Protein AF-A0A7Y4Z3H8-F1 (afdb_monomer_lite)

pLDDT: mean 89.98, std 9.49, range [56.66, 97.56]

Structure (mmCIF, N/CA/C/O backbone):
data_AF-A0A7Y4Z3H8-F1
#
_entry.id   AF-A0A7Y4Z3H8-F1
#
loop_
_atom_site.group_PDB
_atom_site.id
_atom_site.type_symbol
_atom_site.label_atom_id
_atom_site.label_alt_id
_atom_site.label_comp_id
_atom_site.label_asym_id
_atom_site.label_entity_id
_atom_site.label_seq_id
_atom_site.pdbx_PDB_ins_code
_atom_site.Cartn_x
_atom_site.Cartn_y
_atom_site.Cartn_z
_atom_site.occupancy
_atom_site.B_iso_or_equiv
_atom_site.auth_seq_id
_atom_site.auth_comp_id
_atom_site.auth_asym_id
_atom_site.auth_atom_id
_atom_site.pdbx_PDB_model_num
ATOM 1 N N . MET A 1 1 ? 6.767 -4.649 47.035 1.00 62.38 1 MET A N 1
ATOM 2 C CA . MET A 1 1 ? 7.218 -4.378 45.647 1.00 62.38 1 MET A CA 1
ATOM 3 C C . MET A 1 1 ? 6.743 -5.417 44.628 1.00 62.38 1 MET A C 1
ATOM 5 O O . MET A 1 1 ? 6.091 -5.015 43.679 1.00 62.38 1 MET A O 1
ATOM 9 N N . LYS A 1 2 ? 6.961 -6.733 44.816 1.00 63.88 2 LYS A N 1
ATOM 10 C CA . LYS A 1 2 ? 6.543 -7.768 43.834 1.00 63.88 2 LYS A CA 1
ATOM 11 C C . LYS A 1 2 ? 5.038 -7.774 43.495 1.00 63.88 2 LYS A C 1
ATOM 13 O O . LYS A 1 2 ? 4.678 -7.869 42.332 1.00 63.88 2 LYS A O 1
ATOM 18 N N . ARG A 1 3 ? 4.163 -7.599 44.496 1.00 73.50 3 ARG A N 1
ATOM 19 C CA . ARG A 1 3 ? 2.699 -7.524 44.296 1.00 73.50 3 ARG A CA 1
ATOM 20 C C . ARG A 1 3 ? 2.252 -6.267 43.537 1.00 73.50 3 ARG A C 1
ATOM 22 O O . ARG A 1 3 ? 1.296 -6.332 42.781 1.00 73.50 3 ARG A O 1
ATOM 29 N N . LEU A 1 4 ? 2.972 -5.154 43.706 1.00 77.81 4 LEU A N 1
ATOM 30 C CA . LEU A 1 4 ? 2.699 -3.897 43.003 1.00 77.81 4 LEU A CA 1
ATOM 31 C C . LEU A 1 4 ? 3.070 -4.011 41.517 1.00 77.81 4 LEU A C 1
ATOM 33 O O . LEU A 1 4 ? 2.286 -3.619 40.666 1.00 77.81 4 LEU A O 1
ATOM 37 N N . LEU A 1 5 ? 4.220 -4.621 41.209 1.00 80.88 5 LEU A N 1
ATOM 38 C CA . LEU A 1 5 ? 4.636 -4.909 39.830 1.00 80.88 5 LEU A CA 1
ATOM 39 C C . LEU A 1 5 ? 3.646 -5.833 39.112 1.00 80.88 5 LEU A C 1
ATOM 41 O O . LEU A 1 5 ? 3.315 -5.592 37.958 1.00 80.88 5 LEU A O 1
ATOM 45 N N . PHE A 1 6 ? 3.138 -6.853 39.806 1.00 79.19 6 PHE A N 1
ATOM 46 C CA . PHE A 1 6 ? 2.138 -7.762 39.244 1.00 79.19 6 PHE A CA 1
ATOM 47 C C . PHE A 1 6 ? 0.807 -7.051 38.961 1.00 79.19 6 PHE A C 1
ATOM 49 O O . PHE A 1 6 ? 0.195 -7.273 37.921 1.00 79.19 6 PHE A O 1
ATOM 56 N N . LEU A 1 7 ? 0.387 -6.143 39.849 1.00 83.56 7 LEU A N 1
ATOM 57 C CA . LEU A 1 7 ? -0.817 -5.338 39.648 1.00 83.56 7 LEU A CA 1
ATOM 58 C C . LEU A 1 7 ? -0.667 -4.383 38.456 1.00 83.56 7 LEU A C 1
ATOM 60 O O . LEU A 1 7 ? -1.567 -4.299 37.628 1.00 83.56 7 LEU A O 1
ATOM 64 N N . ILE A 1 8 ? 0.486 -3.713 38.344 1.00 84.31 8 ILE A N 1
ATOM 65 C CA . ILE A 1 8 ? 0.816 -2.841 37.208 1.00 84.31 8 ILE A CA 1
ATOM 66 C C . ILE A 1 8 ? 0.783 -3.643 35.905 1.00 84.31 8 ILE A C 1
ATOM 68 O O . ILE A 1 8 ? 0.166 -3.194 34.948 1.00 84.31 8 ILE A O 1
ATOM 72 N N . PHE A 1 9 ? 1.360 -4.848 35.887 1.00 81.62 9 PHE A N 1
ATOM 73 C CA . PHE A 1 9 ? 1.357 -5.723 34.714 1.00 81.62 9 PHE A CA 1
ATOM 74 C C . PHE A 1 9 ? -0.062 -6.122 34.272 1.00 81.62 9 PHE A C 1
ATOM 76 O O . PHE A 1 9 ? -0.381 -6.088 33.082 1.00 81.62 9 PHE A O 1
ATOM 83 N N . ILE A 1 10 ? -0.941 -6.455 35.222 1.00 82.12 10 ILE A N 1
ATOM 84 C CA . ILE A 1 10 ? -2.348 -6.771 34.933 1.00 82.12 10 ILE A CA 1
ATOM 85 C C . ILE A 1 10 ? -3.075 -5.534 34.388 1.00 82.12 10 ILE A C 1
ATOM 87 O O . ILE A 1 10 ? -3.736 -5.623 33.357 1.00 82.12 10 ILE A O 1
ATOM 91 N N . LEU A 1 11 ? -2.909 -4.371 35.024 1.00 79.75 11 LEU A N 1
ATOM 92 C CA . LEU A 1 11 ? -3.508 -3.108 34.580 1.00 79.75 11 LEU A CA 1
ATOM 93 C C . LEU A 1 11 ? -3.054 -2.711 33.169 1.00 79.75 11 LEU A C 1
ATOM 95 O O . LEU A 1 11 ? -3.893 -2.350 32.348 1.00 79.75 11 LEU A O 1
ATOM 99 N N . THR A 1 12 ? -1.763 -2.839 32.849 1.00 75.00 12 THR A N 1
ATOM 100 C CA . THR A 1 12 ? -1.257 -2.562 31.495 1.00 75.00 12 THR A CA 1
ATOM 101 C C . THR A 1 12 ? -1.793 -3.549 30.464 1.00 75.00 12 THR A C 1
ATOM 103 O O . THR A 1 12 ? -2.051 -3.158 29.331 1.00 75.00 12 THR A O 1
ATOM 106 N N . SER A 1 13 ? -2.011 -4.809 30.854 1.00 71.12 13 SER A N 1
ATOM 107 C CA . SER A 1 13 ? -2.573 -5.832 29.962 1.00 71.12 13 SER A CA 1
ATOM 108 C C . SER A 1 13 ? -4.055 -5.573 29.660 1.00 71.12 13 SER A C 1
ATOM 110 O O . SER A 1 13 ? -4.479 -5.694 28.515 1.00 71.12 13 SER A O 1
ATOM 112 N N . ILE A 1 14 ? -4.839 -5.165 30.666 1.00 73.88 14 ILE A N 1
ATOM 113 C CA . ILE A 1 14 ? -6.267 -4.835 30.504 1.00 73.88 14 ILE A CA 1
ATOM 114 C C . ILE A 1 14 ? -6.440 -3.565 29.661 1.00 73.88 14 ILE A C 1
ATOM 116 O O . ILE A 1 14 ? -7.299 -3.525 28.783 1.00 73.88 14 ILE A O 1
ATOM 120 N N . LEU A 1 15 ? -5.608 -2.544 29.889 1.00 65.50 15 LEU A N 1
ATOM 121 C CA . LEU A 1 15 ? -5.620 -1.318 29.086 1.00 65.50 15 LEU A CA 1
ATOM 122 C C . LEU A 1 15 ? -5.219 -1.576 27.629 1.00 65.50 15 LEU A C 1
ATOM 124 O O . LEU A 1 15 ? -5.796 -0.963 26.740 1.00 65.50 15 LEU A O 1
ATOM 128 N N . ALA A 1 16 ? -4.279 -2.494 27.378 1.00 62.62 16 ALA A N 1
ATOM 129 C CA . ALA A 1 16 ? -3.926 -2.905 26.021 1.00 62.62 16 ALA A CA 1
ATOM 130 C C . ALA A 1 16 ? -5.090 -3.623 25.317 1.00 62.62 16 ALA A C 1
ATOM 132 O O . ALA A 1 16 ? -5.386 -3.321 24.167 1.00 62.62 16 ALA A O 1
ATOM 133 N N . TYR A 1 17 ? -5.789 -4.520 26.020 1.00 64.38 17 TYR A N 1
ATOM 134 C CA . TYR A 1 17 ? -6.932 -5.251 25.464 1.00 64.38 17 TYR A CA 1
ATOM 135 C C . TYR A 1 17 ? -8.138 -4.343 25.166 1.00 64.38 17 TYR A C 1
ATOM 137 O O . TYR A 1 17 ? -8.834 -4.537 24.178 1.00 64.38 17 TYR A O 1
ATOM 145 N N . GLY A 1 18 ? -8.377 -3.319 25.993 1.00 59.97 18 GLY A N 1
ATOM 146 C CA . GLY A 1 18 ? -9.477 -2.365 25.798 1.00 59.97 18 GLY A CA 1
ATOM 147 C C . GLY A 1 18 ? -9.262 -1.330 24.685 1.00 59.97 18 GLY A C 1
ATOM 148 O O . GLY A 1 18 ? -10.150 -0.518 24.457 1.00 59.97 18 GLY A O 1
ATOM 149 N N . GLN A 1 19 ? -8.097 -1.321 24.027 1.00 60.66 19 GLN A N 1
ATOM 150 C CA . GLN A 1 19 ? -7.744 -0.380 22.953 1.00 60.66 19 GLN A CA 1
ATOM 151 C C . GLN A 1 19 ? -7.727 -1.022 21.556 1.00 60.66 19 GLN A C 1
ATOM 153 O O . GLN A 1 19 ? -7.326 -0.368 20.589 1.00 60.66 19 GLN A O 1
ATOM 158 N N . ASP A 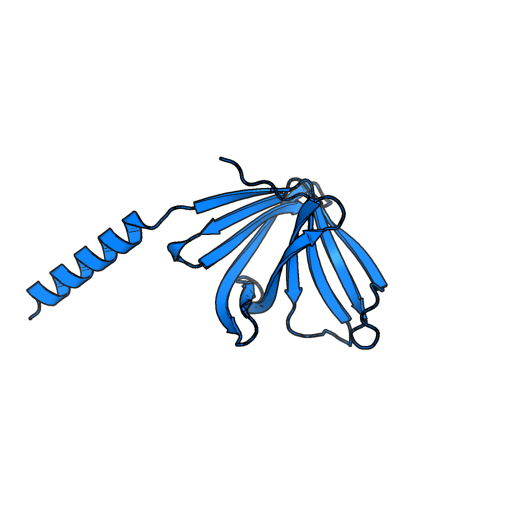1 20 ? -8.141 -2.284 21.435 1.00 65.25 20 ASP A N 1
ATOM 159 C CA . ASP A 1 20 ? -8.053 -3.059 20.192 1.00 65.25 20 ASP A CA 1
ATOM 160 C C . ASP A 1 20 ? -9.231 -2.776 19.239 1.00 65.25 20 ASP A C 1
ATOM 162 O O . ASP A 1 20 ? -9.887 -3.679 18.724 1.00 65.25 20 ASP A O 1
ATOM 166 N N . ASP A 1 21 ? -9.511 -1.492 19.005 1.00 82.94 21 ASP A N 1
ATOM 167 C CA . ASP A 1 21 ? -10.377 -1.078 17.905 1.00 82.94 21 ASP A CA 1
ATOM 168 C C . ASP A 1 21 ? -9.575 -1.201 16.605 1.00 82.94 21 ASP A C 1
ATOM 170 O O . ASP A 1 21 ? -8.642 -0.435 16.337 1.00 82.94 21 ASP A O 1
ATOM 174 N N . GLU A 1 22 ? -9.920 -2.188 15.786 1.00 89.50 22 GLU A N 1
ATOM 175 C CA . GLU A 1 22 ? -9.407 -2.303 14.426 1.00 89.50 22 GLU A CA 1
ATOM 176 C C . GLU A 1 22 ? -10.303 -1.524 13.463 1.00 89.50 22 GLU A C 1
ATOM 178 O O . GLU A 1 22 ? -11.529 -1.611 13.511 1.00 89.50 22 GLU A O 1
ATOM 183 N N . LYS A 1 23 ? -9.689 -0.784 12.537 1.00 93.50 23 LYS A N 1
ATOM 184 C CA . LYS A 1 23 ? -10.407 -0.175 11.413 1.00 93.50 23 LYS A CA 1
ATOM 185 C C . LYS A 1 23 ? -10.197 -1.011 10.168 1.00 93.50 23 LYS A C 1
ATOM 187 O O . LYS A 1 23 ? -9.056 -1.293 9.798 1.00 93.50 23 LYS A O 1
ATOM 192 N N . VAL A 1 24 ? -11.286 -1.363 9.496 1.00 95.38 24 VAL A N 1
ATOM 193 C CA . VAL A 1 24 ? -11.244 -2.160 8.270 1.00 95.38 24 VAL A CA 1
ATOM 194 C C . VAL A 1 24 ? -11.654 -1.292 7.092 1.00 95.38 24 VAL A C 1
ATOM 196 O O . VAL A 1 24 ? -12.724 -0.693 7.084 1.00 95.38 24 VAL A O 1
ATOM 199 N N . PHE A 1 25 ? -10.815 -1.261 6.066 1.00 96.62 25 PHE A N 1
ATOM 200 C CA . PHE A 1 25 ? -11.080 -0.565 4.818 1.00 96.62 25 PHE A CA 1
ATOM 201 C C . PHE A 1 25 ? -11.076 -1.539 3.649 1.00 96.62 25 PHE A C 1
ATOM 203 O O . PHE A 1 25 ? -10.406 -2.574 3.679 1.00 96.62 25 PHE A O 1
ATOM 210 N N . ARG A 1 26 ? -11.801 -1.189 2.590 1.00 96.94 26 ARG A N 1
ATOM 211 C CA . ARG A 1 26 ? -11.868 -1.956 1.348 1.00 96.94 26 ARG A CA 1
ATOM 212 C C . ARG A 1 26 ? -11.532 -1.078 0.159 1.00 96.94 26 ARG A C 1
ATOM 214 O O . ARG A 1 26 ? -11.861 0.104 0.140 1.00 96.94 26 ARG A O 1
ATOM 221 N N . ALA A 1 27 ? -10.904 -1.682 -0.837 1.00 97.06 27 ALA A N 1
ATOM 222 C CA . ALA A 1 27 ? -10.612 -1.061 -2.115 1.00 97.06 27 ALA A CA 1
ATOM 223 C C . ALA A 1 27 ? -10.690 -2.098 -3.244 1.00 97.06 27 ALA A C 1
ATOM 225 O O . ALA A 1 27 ? -10.442 -3.287 -3.023 1.00 97.06 27 ALA A O 1
ATOM 226 N N . PRO A 1 28 ? -11.026 -1.679 -4.473 1.00 96.38 28 PRO A N 1
ATOM 227 C CA . PRO A 1 28 ? -11.159 -2.601 -5.595 1.00 96.38 28 PRO A CA 1
ATOM 228 C C . PRO A 1 28 ? -9.816 -3.196 -6.033 1.00 96.38 28 PRO A C 1
ATOM 230 O O . PRO A 1 28 ? -9.769 -4.354 -6.453 1.00 96.38 28 PRO A O 1
ATOM 233 N N . SER A 1 29 ? -8.730 -2.426 -5.940 1.00 95.50 29 SER A N 1
ATOM 234 C CA . SER A 1 29 ? -7.424 -2.821 -6.461 1.00 95.50 29 SER A CA 1
ATOM 235 C C . SER A 1 29 ? -6.261 -2.097 -5.786 1.00 95.50 29 SER A C 1
ATOM 237 O O . SER A 1 29 ? -6.420 -1.057 -5.145 1.00 95.50 29 SER A O 1
ATOM 239 N N . MET A 1 30 ? -5.078 -2.677 -5.964 1.00 96.88 30 MET A N 1
ATOM 240 C CA . MET A 1 30 ? -3.780 -2.121 -5.621 1.00 96.88 30 MET A CA 1
ATOM 241 C C . MET A 1 30 ? -2.860 -2.246 -6.832 1.00 96.88 30 MET A C 1
ATOM 243 O O . MET A 1 30 ? -2.788 -3.304 -7.463 1.00 96.88 30 MET A O 1
ATOM 247 N N . GLU A 1 31 ? -2.125 -1.184 -7.121 1.00 96.81 31 GLU A N 1
ATOM 248 C CA . GLU A 1 31 ? -1.137 -1.133 -8.196 1.00 96.81 31 GLU A CA 1
ATOM 249 C C . GLU A 1 31 ? 0.254 -0.870 -7.627 1.00 96.81 31 GLU A C 1
ATOM 251 O O . GLU A 1 31 ? 0.405 -0.200 -6.605 1.00 96.81 31 GLU A O 1
ATOM 256 N N . ALA A 1 32 ? 1.278 -1.386 -8.301 1.00 96.00 32 ALA A N 1
ATOM 257 C CA . ALA A 1 32 ? 2.665 -1.034 -8.054 1.00 96.00 32 ALA A CA 1
ATOM 258 C C . ALA A 1 32 ? 3.130 -0.040 -9.124 1.00 96.00 32 ALA A C 1
ATOM 260 O O . ALA A 1 32 ? 3.236 -0.386 -10.302 1.00 96.00 32 ALA A O 1
ATOM 261 N N . LEU A 1 33 ? 3.431 1.190 -8.708 1.00 97.12 33 LEU A N 1
ATOM 262 C CA . LEU A 1 33 ? 4.039 2.208 -9.557 1.00 97.12 33 LEU A CA 1
ATOM 263 C C . LEU A 1 33 ? 5.558 2.133 -9.453 1.00 97.12 33 LEU A C 1
ATOM 265 O O . LEU A 1 33 ? 6.115 2.152 -8.353 1.00 97.12 33 LEU A O 1
ATOM 269 N N . PHE A 1 34 ? 6.220 2.113 -10.605 1.00 96.12 34 PHE A N 1
ATOM 270 C CA . PHE A 1 34 ? 7.667 2.239 -10.720 1.00 96.12 34 PHE A CA 1
ATOM 271 C C . PHE A 1 34 ? 7.976 3.656 -11.182 1.00 96.12 34 PHE A C 1
ATOM 273 O O . PHE A 1 34 ? 7.565 4.068 -12.268 1.00 96.12 34 PHE A O 1
ATOM 280 N N . ILE A 1 35 ? 8.653 4.418 -10.332 1.00 95.88 35 ILE A N 1
ATOM 281 C CA . ILE A 1 35 ? 8.886 5.849 -10.518 1.00 95.88 35 ILE A CA 1
ATOM 282 C C . ILE A 1 35 ? 10.384 6.083 -10.643 1.00 95.88 35 ILE A C 1
ATOM 284 O O . ILE A 1 35 ? 11.155 5.651 -9.784 1.00 95.88 35 ILE A O 1
ATOM 288 N N . ASP A 1 36 ? 10.789 6.793 -11.690 1.00 95.19 36 ASP A N 1
ATOM 289 C CA . ASP A 1 36 ? 12.169 7.230 -11.853 1.00 95.19 36 ASP A CA 1
ATOM 290 C C . ASP A 1 36 ? 12.532 8.216 -10.737 1.00 95.19 36 ASP A C 1
ATOM 292 O O . ASP A 1 36 ? 11.860 9.228 -10.535 1.00 95.19 36 ASP A O 1
ATOM 296 N N . SER A 1 37 ? 13.590 7.916 -9.989 1.00 93.06 37 SER A N 1
ATOM 297 C CA . SER A 1 37 ? 13.934 8.674 -8.784 1.00 93.06 37 SER A CA 1
ATOM 298 C C . SER A 1 37 ? 14.476 10.074 -9.045 1.00 93.06 37 SER A C 1
ATOM 300 O O . SER A 1 37 ? 14.466 10.896 -8.131 1.00 93.06 37 SER A O 1
ATOM 302 N N . VAL A 1 38 ? 14.938 10.348 -10.267 1.00 91.50 38 VAL A N 1
ATOM 303 C CA . VAL A 1 38 ? 15.519 11.641 -10.637 1.00 91.50 38 VAL A CA 1
ATOM 304 C C . VAL A 1 38 ? 14.427 12.581 -11.140 1.00 91.50 38 VAL A C 1
ATOM 306 O O . VAL A 1 38 ? 14.300 13.707 -10.669 1.00 91.50 38 VAL A O 1
ATOM 309 N N . SER A 1 39 ? 13.611 12.118 -12.083 1.00 93.81 39 SER A N 1
ATOM 310 C CA . SER A 1 39 ? 12.558 12.911 -12.720 1.00 93.81 39 SER A CA 1
ATOM 311 C C . SER A 1 39 ? 11.213 12.870 -11.993 1.00 93.81 39 SER A C 1
ATOM 313 O O . SER A 1 39 ? 10.328 13.652 -12.336 1.00 93.81 39 SER A O 1
ATOM 315 N N . ASN A 1 40 ? 11.033 11.962 -11.025 1.00 90.75 40 ASN A N 1
ATOM 316 C CA . ASN A 1 40 ? 9.756 11.662 -10.362 1.00 90.75 40 ASN A CA 1
ATOM 317 C C . ASN A 1 40 ? 8.620 11.285 -11.331 1.00 90.75 40 ASN A C 1
ATOM 319 O O . ASN A 1 40 ? 7.441 11.366 -10.983 1.00 90.75 40 ASN A O 1
ATOM 323 N N . LYS A 1 41 ? 8.953 10.856 -12.553 1.00 95.00 41 LYS A N 1
ATOM 324 C CA . LYS A 1 41 ? 7.963 10.402 -13.529 1.00 95.00 41 LYS A CA 1
ATOM 325 C C . LYS A 1 41 ? 7.635 8.933 -13.307 1.00 95.00 41 LYS A C 1
ATOM 327 O O . LYS A 1 41 ? 8.526 8.105 -13.108 1.00 95.00 41 LYS A O 1
ATOM 332 N N . VAL A 1 42 ? 6.346 8.609 -13.383 1.00 95.94 42 VAL A N 1
ATOM 333 C CA . VAL A 1 42 ? 5.888 7.218 -13.433 1.00 95.94 42 VAL A CA 1
ATOM 334 C C . VAL A 1 42 ? 6.412 6.602 -14.727 1.00 95.94 42 VAL A C 1
ATOM 336 O O . VAL A 1 42 ? 6.081 7.064 -15.817 1.00 95.94 42 VAL A O 1
ATOM 339 N N . MET A 1 43 ? 7.254 5.582 -14.597 1.00 95.75 43 MET A N 1
ATOM 340 C CA . MET A 1 43 ? 7.804 4.829 -15.722 1.00 95.75 43 MET A CA 1
ATOM 341 C C . MET A 1 43 ? 6.804 3.779 -16.199 1.00 95.75 43 MET A C 1
ATOM 343 O O . MET A 1 43 ? 6.603 3.603 -17.395 1.00 95.75 43 MET A O 1
ATOM 347 N N . THR A 1 44 ? 6.189 3.067 -15.251 1.00 96.38 44 THR A N 1
ATOM 348 C CA . THR A 1 44 ? 5.167 2.053 -15.517 1.00 96.38 44 THR A CA 1
ATOM 349 C C . THR A 1 44 ? 4.304 1.804 -14.275 1.00 96.38 44 THR A C 1
ATOM 351 O O . THR A 1 44 ? 4.721 2.105 -13.151 1.00 96.38 44 THR A O 1
ATOM 354 N N . SER A 1 45 ? 3.108 1.252 -14.487 1.00 96.12 45 SER A N 1
ATOM 355 C CA . SER A 1 45 ? 2.208 0.740 -13.448 1.00 96.12 45 SER A CA 1
ATOM 356 C C . SER A 1 45 ? 1.900 -0.724 -13.733 1.00 96.12 45 SER A C 1
ATOM 358 O O . SER A 1 45 ? 1.651 -1.097 -14.881 1.00 96.12 45 SER A O 1
ATOM 360 N N . VAL A 1 46 ? 1.910 -1.549 -12.689 1.00 95.31 46 VAL A N 1
ATOM 361 C CA . VAL A 1 46 ? 1.561 -2.968 -12.776 1.00 95.31 46 VAL A CA 1
ATOM 362 C C . VAL A 1 46 ? 0.441 -3.273 -11.778 1.00 95.31 46 VAL A C 1
ATOM 364 O O . VAL A 1 46 ? 0.586 -2.941 -10.596 1.00 95.31 46 VAL A O 1
ATOM 367 N N . PRO A 1 47 ? -0.656 -3.932 -12.199 1.00 94.94 47 PRO A N 1
ATOM 368 C CA . PRO A 1 47 ? -1.657 -4.446 -11.270 1.00 94.94 47 PRO A CA 1
ATOM 369 C C . PRO A 1 47 ? -1.007 -5.405 -10.271 1.00 94.94 47 PRO A C 1
ATOM 371 O O . PRO A 1 47 ? -0.354 -6.365 -10.672 1.00 94.94 47 PRO A O 1
ATOM 374 N N . TRP A 1 48 ? -1.180 -5.151 -8.976 1.00 94.69 48 TRP A N 1
ATOM 375 C CA . TRP A 1 48 ? -0.572 -5.968 -7.923 1.00 94.69 48 TRP A CA 1
ATOM 376 C C . TRP A 1 48 ? -1.600 -6.813 -7.177 1.00 94.69 48 TRP A C 1
ATOM 378 O O . TRP A 1 48 ? -1.348 -7.975 -6.868 1.00 94.69 48 TRP A O 1
ATOM 388 N N . GLY A 1 49 ? -2.765 -6.236 -6.883 1.00 94.31 49 GLY A N 1
ATOM 389 C CA . GLY A 1 49 ? -3.819 -6.921 -6.146 1.00 94.31 49 GLY A CA 1
ATOM 390 C C . GLY A 1 49 ? -5.217 -6.437 -6.505 1.00 94.31 49 GLY A C 1
ATOM 391 O O . GLY A 1 49 ? -5.415 -5.298 -6.923 1.00 94.31 49 GLY A O 1
ATOM 392 N N . LYS A 1 50 ? -6.192 -7.319 -6.319 1.00 95.44 50 LYS A N 1
ATOM 393 C CA . LYS A 1 50 ? -7.636 -7.099 -6.437 1.00 95.44 50 LYS A CA 1
ATOM 394 C C . LYS A 1 50 ? -8.297 -7.388 -5.091 1.00 95.44 50 LYS A C 1
ATOM 396 O O . LYS A 1 50 ? -7.728 -8.112 -4.276 1.00 95.44 50 LYS A O 1
ATOM 401 N N . THR A 1 51 ? -9.497 -6.849 -4.872 1.00 94.56 51 THR A N 1
ATOM 402 C CA . THR A 1 51 ? -10.291 -7.088 -3.649 1.00 94.56 51 THR A CA 1
ATOM 403 C C . THR A 1 51 ? -9.459 -6.817 -2.394 1.00 94.56 51 THR A C 1
ATOM 405 O O . THR A 1 51 ? -9.219 -7.690 -1.561 1.00 94.56 51 THR A O 1
ATOM 408 N N . VAL A 1 52 ? -8.941 -5.597 -2.304 1.00 97.44 52 VAL A N 1
ATOM 409 C CA . VAL A 1 52 ? -7.976 -5.216 -1.280 1.00 97.44 52 VAL A CA 1
ATOM 410 C C . VAL A 1 52 ? -8.709 -4.904 0.017 1.00 97.44 52 VAL A C 1
ATOM 412 O O . VAL A 1 52 ? -9.666 -4.129 0.030 1.00 97.44 52 VAL A O 1
ATOM 415 N N . ILE A 1 53 ? -8.241 -5.491 1.113 1.00 97.56 53 ILE A N 1
ATOM 416 C CA . ILE A 1 53 ? -8.697 -5.207 2.471 1.00 97.56 53 ILE A CA 1
ATOM 417 C C . ILE A 1 53 ? -7.514 -4.638 3.243 1.0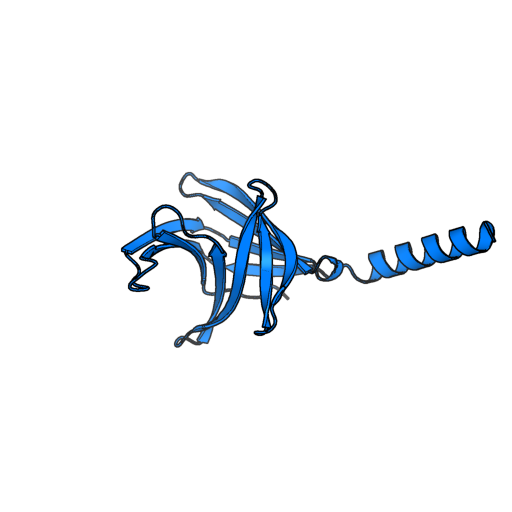0 97.56 53 ILE A C 1
ATOM 419 O O . ILE A 1 53 ? -6.442 -5.236 3.273 1.00 97.56 53 ILE A O 1
ATOM 423 N N . ILE A 1 54 ? -7.709 -3.484 3.869 1.00 97.38 54 ILE A N 1
ATOM 424 C CA . ILE A 1 54 ? -6.716 -2.850 4.731 1.00 97.38 54 ILE A CA 1
ATOM 425 C C . ILE A 1 54 ? -7.246 -2.925 6.157 1.00 97.38 54 ILE A C 1
ATOM 427 O O . ILE A 1 54 ? -8.313 -2.396 6.441 1.00 97.38 54 ILE A O 1
ATOM 431 N N . VAL A 1 55 ? -6.500 -3.550 7.057 1.00 96.31 55 VAL A N 1
ATOM 432 C CA . VAL A 1 55 ? -6.788 -3.554 8.492 1.00 96.31 55 VAL A CA 1
ATOM 433 C C . VAL A 1 55 ? -5.779 -2.643 9.172 1.00 96.31 55 VAL A C 1
ATOM 435 O O . VAL A 1 55 ? -4.574 -2.857 9.044 1.00 96.31 55 VAL A O 1
ATOM 438 N N . TYR A 1 56 ? -6.260 -1.622 9.871 1.00 95.12 56 TYR A N 1
ATOM 439 C CA . TYR A 1 56 ? -5.445 -0.761 10.717 1.00 95.12 56 TYR A CA 1
ATOM 440 C C . TYR A 1 56 ? -5.677 -1.117 12.181 1.00 95.12 56 TYR A C 1
ATOM 442 O O . TYR A 1 56 ? -6.796 -1.007 12.680 1.00 95.12 56 TYR A O 1
ATOM 450 N N . LYS A 1 57 ? -4.611 -1.531 12.865 1.00 92.88 57 LYS A N 1
ATOM 451 C CA . LYS A 1 57 ? -4.638 -1.871 14.289 1.00 92.88 57 LYS A CA 1
ATOM 452 C C . LYS A 1 57 ? -4.256 -0.638 15.09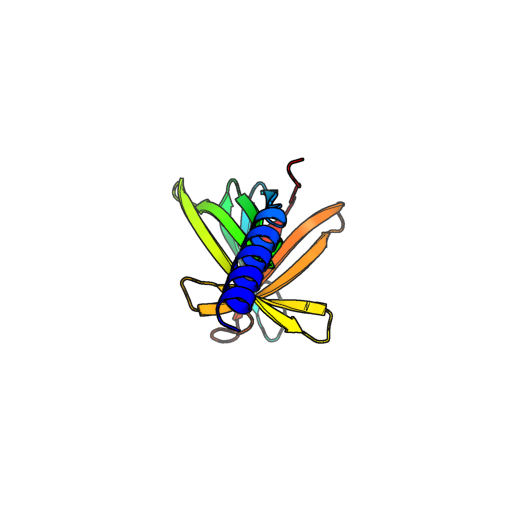4 1.00 92.88 57 LYS A C 1
ATOM 454 O O . LYS A 1 57 ? -3.076 -0.281 15.121 1.00 92.88 57 LYS A O 1
ATOM 459 N N . ASN A 1 58 ? -5.226 0.004 15.752 1.00 90.19 58 ASN A N 1
ATOM 460 C CA . ASN A 1 58 ? -5.004 1.266 16.468 1.00 90.19 5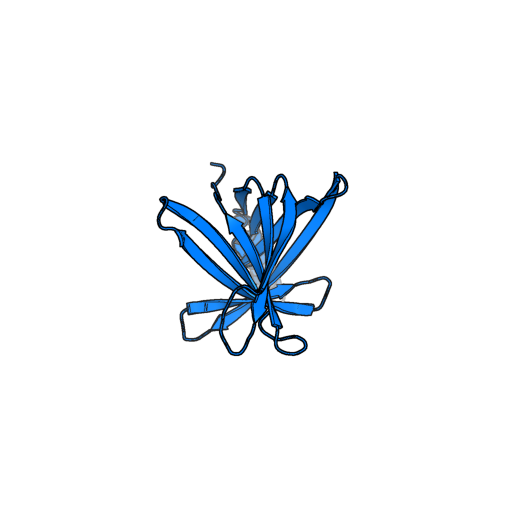8 ASN A CA 1
ATOM 461 C C . ASN A 1 58 ? -3.899 1.149 17.528 1.00 90.19 58 ASN A C 1
ATOM 463 O O . ASN A 1 58 ? -2.995 1.985 17.558 1.00 90.19 58 ASN A O 1
ATOM 467 N N . TYR A 1 59 ? -3.929 0.089 18.344 1.00 87.88 59 TYR A N 1
ATOM 468 C CA . TYR A 1 59 ? -2.962 -0.125 19.425 1.00 87.88 59 TYR A CA 1
ATOM 469 C C . TYR A 1 59 ? -1.511 -0.196 18.919 1.00 87.88 59 TYR A C 1
ATOM 471 O O . TYR A 1 59 ? -0.616 0.455 19.456 1.00 87.88 59 TYR A O 1
ATOM 479 N N . PHE A 1 60 ? -1.277 -0.945 17.838 1.00 89.94 60 PHE A N 1
ATOM 480 C CA . PHE A 1 60 ? 0.056 -1.128 17.251 1.00 89.94 60 PHE A CA 1
ATOM 481 C C . PHE A 1 60 ? 0.418 -0.073 16.201 1.00 89.94 60 PHE A C 1
ATOM 483 O O . PHE A 1 60 ? 1.528 -0.099 15.667 1.00 89.94 60 PHE A O 1
ATOM 490 N N . LYS A 1 61 ? -0.527 0.811 15.858 1.00 92.12 61 LYS A N 1
ATOM 491 C CA . LYS A 1 61 ? -0.453 1.739 14.723 1.00 92.12 61 LYS A CA 1
ATOM 492 C C . LYS A 1 61 ? -0.029 1.065 13.413 1.00 92.12 61 LYS A C 1
ATOM 494 O O . LYS A 1 61 ? 0.610 1.704 12.582 1.00 92.12 61 LYS A O 1
ATOM 499 N N . SER A 1 62 ? -0.348 -0.215 13.223 1.00 94.94 62 SER A N 1
ATOM 500 C CA . SER A 1 62 ? 0.152 -1.041 12.118 1.00 94.94 62 SER A CA 1
ATOM 501 C C . SER A 1 62 ? -0.920 -1.311 11.068 1.00 94.94 62 SER A C 1
ATOM 503 O O . SER A 1 62 ? -2.117 -1.253 11.352 1.00 94.94 62 SER A O 1
ATOM 505 N N . TYR A 1 63 ? -0.482 -1.612 9.845 1.00 96.75 63 TYR A N 1
ATOM 506 C CA . TYR A 1 63 ? -1.367 -1.951 8.734 1.00 96.75 63 TYR A CA 1
ATOM 507 C C . TYR A 1 63 ? -1.147 -3.388 8.276 1.00 96.75 63 TYR A C 1
ATOM 509 O O . TYR A 1 63 ? -0.016 -3.831 8.094 1.00 96.75 63 TYR A O 1
ATOM 517 N N . GLN A 1 64 ? -2.236 -4.093 8.000 1.00 97.06 64 GLN A N 1
ATOM 518 C CA . GLN A 1 64 ? -2.227 -5.335 7.243 1.00 97.06 64 GLN A CA 1
ATOM 519 C C . GLN A 1 64 ? -3.025 -5.130 5.959 1.00 97.06 64 GLN A C 1
ATOM 521 O O . GLN A 1 64 ? -4.186 -4.739 6.002 1.00 97.06 64 GLN A O 1
ATOM 526 N N . VAL A 1 65 ? -2.403 -5.393 4.814 1.00 97.50 65 VAL A N 1
ATOM 527 C CA . VAL A 1 65 ? -3.047 -5.320 3.500 1.00 97.50 65 VAL A CA 1
ATOM 528 C C . VAL A 1 65 ? -3.228 -6.738 2.988 1.00 97.50 65 VAL A C 1
ATOM 530 O O . VAL A 1 65 ? -2.237 -7.410 2.721 1.00 97.50 65 VAL A O 1
ATOM 533 N N . LEU A 1 66 ? -4.471 -7.191 2.854 1.00 97.31 66 LEU A N 1
ATOM 534 C CA . LEU A 1 66 ? -4.840 -8.460 2.231 1.00 97.31 66 LEU A CA 1
ATOM 535 C C . LEU A 1 66 ? -5.354 -8.191 0.819 1.00 97.31 66 LEU A C 1
ATOM 537 O O . LEU A 1 66 ? -6.040 -7.198 0.588 1.00 97.31 66 LEU A O 1
ATOM 541 N N . TYR A 1 67 ? -5.029 -9.061 -0.128 1.00 97.06 67 TYR A N 1
ATOM 542 C CA . TYR A 1 67 ? -5.460 -8.922 -1.515 1.00 97.06 67 TYR A CA 1
ATOM 543 C C . TYR A 1 67 ? -5.487 -10.278 -2.210 1.00 97.06 67 TYR A C 1
ATOM 545 O O . TYR A 1 67 ? -4.834 -11.228 -1.786 1.00 97.06 67 TYR A O 1
ATOM 553 N N . THR A 1 68 ? -6.220 -10.349 -3.310 1.00 97.00 68 THR A N 1
ATOM 554 C CA . THR A 1 68 ? -6.084 -11.416 -4.297 1.00 97.00 68 THR A CA 1
ATOM 555 C C . THR A 1 68 ? -5.083 -10.959 -5.351 1.00 97.00 68 THR A C 1
ATOM 557 O O . THR A 1 68 ? -5.256 -9.880 -5.916 1.00 97.00 68 THR A O 1
ATOM 560 N N . ASP A 1 69 ? -4.020 -11.716 -5.598 1.00 93.06 69 ASP A N 1
ATOM 561 C CA . ASP A 1 69 ? -3.031 -11.375 -6.621 1.00 93.06 69 ASP A CA 1
ATOM 562 C C . ASP A 1 69 ? -3.574 -11.572 -8.050 1.00 93.06 69 ASP A C 1
ATOM 564 O O . ASP A 1 69 ? -4.757 -11.854 -8.276 1.00 93.06 69 ASP A O 1
ATOM 568 N N . VAL A 1 70 ? -2.711 -11.355 -9.042 1.00 85.25 70 VAL A N 1
ATOM 569 C CA . VAL A 1 70 ? -3.074 -11.467 -10.461 1.00 85.25 70 VAL A CA 1
ATOM 570 C C . VAL A 1 70 ? -3.450 -12.890 -10.881 1.00 85.25 70 VAL A C 1
ATOM 572 O O . VAL A 1 70 ? -4.259 -13.034 -11.799 1.00 85.25 70 VAL A O 1
ATOM 575 N N . ASP A 1 71 ? -2.940 -13.901 -10.177 1.00 89.31 71 ASP A N 1
ATOM 576 C CA . ASP A 1 71 ? -3.164 -15.324 -10.443 1.00 89.31 71 ASP A CA 1
ATOM 577 C C . ASP A 1 71 ? -4.346 -15.890 -9.634 1.00 89.31 71 ASP A C 1
ATOM 579 O O . ASP A 1 71 ? -4.718 -17.054 -9.782 1.00 89.31 71 ASP A O 1
ATOM 583 N N . GLY A 1 72 ? -4.981 -15.063 -8.797 1.00 90.12 72 GLY A N 1
ATOM 584 C CA . GLY A 1 72 ? -6.132 -15.449 -7.984 1.00 90.12 72 GLY A CA 1
ATOM 585 C C . GLY A 1 72 ? -5.773 -15.981 -6.595 1.00 90.12 72 GLY A C 1
ATOM 586 O O . GLY A 1 72 ? -6.675 -16.377 -5.853 1.00 90.12 72 GLY A O 1
ATOM 587 N N . ALA A 1 73 ? -4.496 -15.984 -6.209 1.00 94.88 73 ALA A N 1
ATOM 588 C CA . ALA A 1 73 ? -4.069 -16.434 -4.892 1.00 94.88 73 ALA A CA 1
ATOM 589 C C . ALA A 1 73 ? -4.203 -15.321 -3.844 1.00 94.88 73 ALA A C 1
ATOM 591 O O . ALA A 1 73 ? -4.153 -14.127 -4.139 1.00 94.88 73 ALA A O 1
ATOM 592 N N . LEU A 1 74 ? -4.391 -15.715 -2.583 1.00 96.12 74 LEU A N 1
ATOM 593 C CA . LEU A 1 74 ? -4.443 -14.770 -1.470 1.00 96.12 74 LEU A CA 1
ATOM 594 C C . LEU A 1 74 ? -3.028 -14.343 -1.071 1.00 96.12 74 LEU A C 1
ATOM 596 O O . LEU A 1 74 ? -2.198 -15.165 -0.683 1.00 96.12 74 LEU A O 1
ATOM 600 N N . GLY A 1 75 ? -2.788 -13.038 -1.116 1.00 95.12 75 GLY A N 1
ATOM 601 C CA . GLY A 1 75 ? -1.572 -12.382 -0.663 1.00 95.12 75 GLY A CA 1
ATOM 602 C C . GLY A 1 75 ? -1.834 -11.469 0.531 1.00 95.12 75 GLY A C 1
ATOM 603 O O . GLY A 1 75 ? -2.947 -10.989 0.755 1.00 95.12 75 GLY A O 1
ATOM 604 N N . PHE A 1 76 ? -0.782 -11.205 1.305 1.00 95.50 76 PHE A N 1
ATOM 605 C CA . PHE A 1 76 ? -0.824 -10.200 2.360 1.00 95.50 76 PHE A CA 1
ATOM 606 C C . PHE A 1 76 ? 0.519 -9.491 2.536 1.00 95.50 76 PHE A C 1
ATOM 608 O O . PHE A 1 76 ? 1.581 -10.063 2.285 1.00 95.50 76 PHE A O 1
ATOM 615 N N . ILE A 1 77 ? 0.464 -8.241 2.994 1.00 96.50 77 ILE A N 1
ATOM 616 C CA . ILE A 1 77 ? 1.621 -7.436 3.390 1.00 96.50 77 ILE A CA 1
ATOM 617 C C . ILE A 1 77 ? 1.347 -6.874 4.786 1.00 96.50 77 ILE A C 1
ATOM 619 O O . ILE A 1 77 ? 0.297 -6.281 5.022 1.00 96.50 77 ILE A O 1
ATOM 623 N N . ASN A 1 78 ? 2.287 -7.068 5.712 1.00 97.56 78 ASN A N 1
ATOM 624 C CA . ASN A 1 78 ? 2.202 -6.526 7.068 1.00 97.56 78 ASN A CA 1
ATOM 625 C C . ASN A 1 78 ? 3.184 -5.364 7.204 1.00 97.56 78 ASN A C 1
ATOM 627 O O . ASN A 1 78 ? 4.383 -5.560 7.017 1.00 97.56 78 ASN A O 1
ATOM 631 N N . PHE A 1 79 ? 2.678 -4.189 7.549 1.00 97.38 79 PHE A N 1
ATOM 632 C CA . PHE A 1 79 ? 3.439 -2.972 7.785 1.00 97.38 79 PHE A CA 1
ATOM 633 C C . PHE A 1 79 ? 3.411 -2.637 9.274 1.00 97.38 79 PHE A C 1
ATOM 635 O O . PHE A 1 79 ? 2.406 -2.158 9.803 1.00 97.38 79 PHE A O 1
ATOM 642 N N . ASP A 1 80 ? 4.531 -2.875 9.941 1.00 96.94 80 ASP A N 1
ATOM 643 C CA . ASP A 1 80 ? 4.717 -2.556 11.351 1.00 96.94 80 ASP A CA 1
ATOM 644 C C . ASP A 1 80 ? 5.161 -1.101 11.499 1.00 96.94 80 ASP A C 1
ATOM 646 O O . ASP A 1 80 ? 6.054 -0.646 10.779 1.00 96.94 80 ASP A O 1
ATOM 650 N N . TYR A 1 81 ? 4.529 -0.361 12.412 1.00 94.94 81 TYR A N 1
ATOM 651 C CA . TYR A 1 81 ? 4.923 1.011 12.723 1.00 94.94 81 TYR A CA 1
ATOM 652 C C . TYR A 1 81 ? 6.379 1.040 13.197 1.00 94.94 81 TYR A C 1
ATOM 654 O O . TYR A 1 81 ? 6.773 0.243 14.050 1.00 94.94 81 TYR A O 1
ATOM 662 N N . LEU A 1 82 ? 7.171 1.965 12.653 1.00 92.75 82 LEU A N 1
ATOM 663 C CA . LEU A 1 82 ? 8.554 2.166 13.071 1.00 92.75 82 LEU A CA 1
ATOM 664 C C . LEU A 1 82 ? 8.714 3.483 13.832 1.00 92.75 82 LEU A C 1
ATOM 666 O O . LEU A 1 82 ? 9.153 3.476 14.979 1.00 92.75 82 LEU A O 1
ATOM 670 N N . GLN A 1 83 ? 8.397 4.604 13.184 1.00 91.06 83 GLN A N 1
ATOM 671 C CA . GLN A 1 83 ? 8.576 5.941 13.750 1.00 91.06 83 GLN A CA 1
ATOM 672 C C . GLN A 1 83 ? 7.806 7.002 12.958 1.00 91.06 83 GLN A C 1
ATOM 674 O O . GLN A 1 83 ? 7.580 6.846 11.754 1.00 91.06 83 GLN A O 1
ATOM 679 N N . ASP A 1 84 ? 7.519 8.116 13.622 1.00 87.38 84 ASP A N 1
ATOM 680 C CA . ASP A 1 84 ? 7.081 9.358 12.994 1.00 87.38 84 ASP A CA 1
ATOM 681 C C . ASP A 1 84 ? 8.292 10.141 12.447 1.00 87.38 84 ASP A C 1
ATOM 683 O O . ASP A 1 84 ? 9.382 10.138 13.031 1.00 87.38 84 ASP A O 1
ATOM 687 N N . LEU A 1 85 ? 8.114 10.817 11.314 1.00 82.44 85 LEU A N 1
ATOM 688 C CA . LEU A 1 85 ? 9.054 11.793 10.763 1.00 82.44 85 LEU A CA 1
ATOM 689 C C . LEU A 1 85 ? 8.609 13.214 11.129 1.00 82.44 85 LEU A C 1
ATOM 691 O O . LEU A 1 85 ? 7.436 13.473 11.395 1.00 82.44 85 LEU A O 1
ATOM 695 N N . GLN A 1 86 ? 9.555 14.158 11.142 1.00 76.06 86 GLN A N 1
ATOM 696 C CA . GLN A 1 86 ? 9.296 15.551 11.543 1.00 76.06 86 GLN A CA 1
ATOM 697 C C . GLN A 1 86 ? 8.314 16.291 10.616 1.00 76.06 86 GLN A C 1
ATOM 699 O O . GLN A 1 86 ? 7.754 17.309 11.007 1.00 76.06 86 GLN A O 1
ATOM 704 N N . ASP A 1 87 ? 8.096 15.784 9.405 1.00 77.69 87 ASP A N 1
ATOM 705 C CA . ASP A 1 87 ? 7.193 16.330 8.389 1.00 77.69 87 ASP A CA 1
ATOM 706 C C . ASP A 1 87 ? 5.772 15.732 8.448 1.00 77.69 87 ASP A C 1
ATOM 708 O O . ASP A 1 87 ? 4.953 15.995 7.570 1.00 77.69 87 ASP A O 1
ATOM 712 N N . GLY A 1 88 ? 5.467 14.926 9.473 1.00 73.75 88 GLY A N 1
ATOM 713 C CA . GLY A 1 88 ? 4.167 14.273 9.640 1.00 73.75 88 GLY A CA 1
ATOM 714 C C . GLY A 1 88 ? 4.001 12.984 8.833 1.00 73.75 88 GLY A C 1
ATOM 715 O O . GLY A 1 88 ? 2.945 12.354 8.906 1.00 73.75 88 GLY A O 1
ATOM 716 N N . ASN A 1 89 ? 5.028 12.556 8.092 1.00 81.75 89 ASN A N 1
ATOM 717 C CA . ASN A 1 89 ? 5.035 11.243 7.461 1.00 81.75 89 ASN A CA 1
ATOM 718 C C . ASN A 1 89 ? 5.339 10.147 8.489 1.00 81.75 89 ASN A C 1
ATOM 720 O O . ASN A 1 89 ? 6.123 10.339 9.416 1.00 81.75 89 ASN A O 1
ATOM 724 N N . ILE A 1 90 ? 4.756 8.963 8.299 1.00 89.94 90 ILE A N 1
ATOM 725 C CA . ILE A 1 90 ? 4.988 7.812 9.177 1.00 89.94 90 ILE A CA 1
ATOM 726 C C . ILE A 1 90 ? 5.762 6.743 8.411 1.00 89.94 90 ILE A C 1
ATOM 728 O O . ILE A 1 90 ? 5.395 6.368 7.291 1.00 89.94 90 ILE A O 1
ATOM 732 N N . VAL A 1 91 ? 6.833 6.242 9.030 1.00 94.31 91 VAL A N 1
ATOM 733 C CA . VAL A 1 91 ? 7.644 5.151 8.491 1.00 94.31 91 VAL A CA 1
ATOM 734 C C . VAL A 1 91 ? 7.172 3.825 9.062 1.00 94.31 91 VAL A C 1
ATOM 736 O O . VAL A 1 91 ? 7.026 3.646 10.272 1.00 94.31 91 VAL A O 1
ATOM 739 N N . TYR A 1 92 ? 7.021 2.870 8.160 1.00 96.25 92 TYR A N 1
ATOM 740 C CA . TYR A 1 92 ? 6.649 1.493 8.411 1.00 96.25 92 TYR A CA 1
ATOM 741 C C . TYR A 1 92 ? 7.759 0.547 7.973 1.00 96.25 92 TYR A C 1
ATOM 743 O O . TYR A 1 92 ? 8.515 0.844 7.048 1.00 96.25 92 TYR A O 1
ATOM 751 N N . THR A 1 93 ? 7.822 -0.625 8.593 1.00 97.06 93 THR A N 1
ATOM 752 C CA . THR A 1 93 ? 8.656 -1.743 8.145 1.00 97.06 93 THR A CA 1
ATOM 753 C C . THR A 1 93 ? 7.761 -2.866 7.645 1.00 97.06 93 THR A C 1
ATOM 755 O O . THR A 1 93 ? 6.858 -3.311 8.346 1.00 97.06 93 THR A O 1
ATOM 758 N N . GLU A 1 94 ? 8.003 -3.337 6.426 1.00 96.56 94 GLU A N 1
ATOM 759 C CA . GLU A 1 94 ? 7.306 -4.493 5.876 1.00 96.56 94 GLU A CA 1
ATOM 760 C C . GLU A 1 94 ? 7.878 -5.772 6.489 1.00 96.56 94 GLU A C 1
ATOM 762 O O . GLU A 1 94 ? 9.049 -6.095 6.287 1.00 96.56 94 GLU A O 1
ATOM 767 N N . ARG A 1 95 ? 7.064 -6.483 7.272 1.00 95.62 95 ARG A N 1
ATOM 768 C CA . ARG A 1 95 ? 7.520 -7.530 8.195 1.00 95.62 95 ARG A CA 1
ATOM 769 C C . ARG A 1 95 ? 8.298 -8.659 7.520 1.00 95.62 95 ARG A C 1
ATOM 771 O O . ARG A 1 95 ? 9.234 -9.182 8.115 1.00 95.62 95 ARG A O 1
ATOM 778 N N . LYS A 1 96 ? 7.915 -9.067 6.306 1.00 94.44 96 LYS A N 1
ATOM 779 C CA . LYS A 1 96 ? 8.533 -10.212 5.623 1.00 94.44 96 LYS A CA 1
ATOM 780 C C . LYS A 1 96 ? 9.877 -9.836 5.005 1.00 94.44 96 LYS A C 1
ATOM 782 O O . LYS A 1 96 ? 10.799 -10.643 5.060 1.00 94.44 96 LYS A O 1
ATOM 787 N N . SER A 1 97 ? 10.006 -8.648 4.410 1.00 93.00 97 SER A N 1
ATOM 788 C CA . SER A 1 97 ? 11.263 -8.237 3.760 1.00 93.00 97 SER A CA 1
ATOM 789 C C . SER A 1 97 ? 12.172 -7.335 4.596 1.00 93.00 97 SER A C 1
ATOM 791 O O . SER A 1 97 ? 13.313 -7.103 4.200 1.00 93.00 97 SER A O 1
ATOM 793 N N . GLY A 1 98 ? 11.677 -6.769 5.698 1.00 93.94 98 GLY A N 1
ATOM 794 C CA . GLY A 1 98 ? 12.378 -5.751 6.485 1.00 93.94 98 GLY A CA 1
ATOM 795 C C . GLY A 1 98 ? 12.548 -4.406 5.763 1.00 93.94 98 GLY A C 1
ATOM 796 O O . GLY A 1 98 ? 13.254 -3.524 6.255 1.00 93.94 98 GLY A O 1
ATOM 797 N N . LYS A 1 99 ? 11.942 -4.222 4.582 1.00 94.06 99 LYS A N 1
ATOM 798 C CA . LYS A 1 99 ? 12.035 -2.974 3.812 1.00 94.06 99 LYS A CA 1
ATOM 799 C C . LYS A 1 99 ? 11.190 -1.885 4.464 1.00 94.06 99 LYS A C 1
ATOM 801 O O . LYS A 1 99 ? 10.097 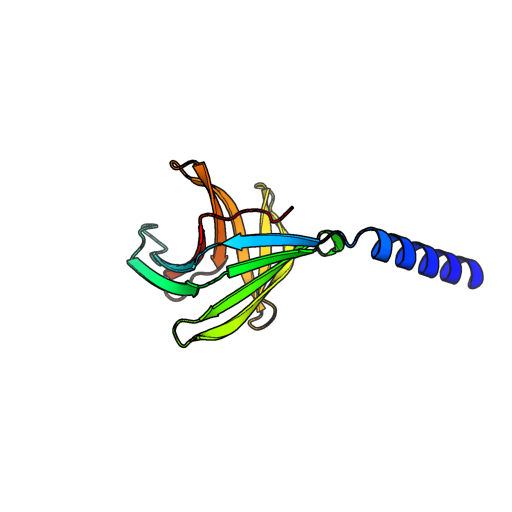-2.146 4.958 1.00 94.06 99 LYS A O 1
ATOM 806 N N . LYS A 1 100 ? 11.686 -0.649 4.415 1.00 95.31 100 LYS A N 1
ATOM 807 C CA . LYS A 1 100 ? 10.989 0.519 4.957 1.00 95.31 100 LYS A CA 1
ATOM 808 C C . LYS A 1 100 ? 10.081 1.167 3.920 1.00 95.31 100 LYS A C 1
ATOM 810 O O . LYS A 1 100 ? 10.452 1.267 2.747 1.00 95.31 100 LYS A O 1
ATOM 815 N N . TYR A 1 101 ? 8.927 1.626 4.380 1.00 95.69 101 TYR A N 1
ATOM 816 C CA . TYR A 1 101 ? 7.911 2.295 3.584 1.00 95.69 101 TYR A CA 1
ATOM 817 C C . TYR A 1 101 ? 7.441 3.563 4.286 1.00 95.69 101 TYR A C 1
ATOM 819 O O . TYR A 1 101 ? 7.285 3.577 5.500 1.00 95.69 101 TYR A O 1
ATOM 827 N N . ILE A 1 102 ? 7.187 4.609 3.516 1.00 94.38 102 ILE A N 1
ATOM 828 C CA . ILE A 1 102 ? 6.517 5.825 3.958 1.00 94.38 102 ILE A CA 1
ATOM 829 C C . ILE A 1 102 ? 5.059 5.709 3.524 1.00 94.38 102 ILE A C 1
ATOM 831 O O . ILE A 1 102 ? 4.788 5.460 2.345 1.00 94.38 102 ILE A O 1
ATOM 835 N N . LEU A 1 103 ? 4.137 5.856 4.474 1.00 92.81 103 LEU A N 1
ATOM 836 C CA . LEU A 1 103 ? 2.707 5.897 4.187 1.00 92.81 103 LEU A CA 1
ATOM 837 C C . LEU A 1 103 ? 2.253 7.342 3.986 1.00 92.81 103 LEU A C 1
ATOM 839 O O . LEU A 1 103 ? 2.475 8.191 4.846 1.00 92.81 103 LEU A O 1
ATOM 843 N N . SER A 1 104 ? 1.528 7.582 2.900 1.00 91.56 104 SER A N 1
ATOM 844 C CA . SER A 1 104 ? 0.774 8.814 2.684 1.00 91.56 104 SER A CA 1
ATOM 845 C C . SER A 1 104 ? -0.697 8.488 2.438 1.00 91.56 104 SER A C 1
ATOM 847 O O . SER A 1 104 ? -1.021 7.566 1.685 1.00 91.56 104 SER A O 1
ATOM 849 N N . LYS A 1 105 ? -1.588 9.261 3.063 1.00 91.88 105 LYS A N 1
ATOM 850 C CA . LYS A 1 105 ? -3.040 9.195 2.870 1.00 91.88 105 LYS A CA 1
ATOM 851 C C . LYS A 1 105 ? -3.541 10.558 2.411 1.00 91.88 105 LYS A C 1
ATOM 853 O O . LYS A 1 105 ? -3.249 11.559 3.057 1.00 91.88 105 LYS A O 1
ATOM 858 N N . TYR A 1 106 ? -4.305 10.594 1.327 1.00 91.75 106 TYR A N 1
ATOM 859 C CA . TYR A 1 106 ? -4.906 11.825 0.809 1.00 91.75 106 TYR A CA 1
ATOM 860 C C . TYR A 1 106 ? -6.198 11.523 0.049 1.00 91.75 106 TYR A C 1
ATOM 862 O O . TYR A 1 106 ? -6.567 10.363 -0.140 1.00 91.75 106 TYR A O 1
ATOM 870 N N . VAL A 1 107 ? -6.893 12.579 -0.361 1.00 94.12 107 VAL A N 1
ATOM 871 C CA . VAL A 1 107 ? -8.066 12.514 -1.233 1.00 94.12 107 VAL A CA 1
ATOM 872 C C . VAL A 1 107 ? -7.653 13.056 -2.596 1.00 94.12 107 VAL A C 1
ATOM 874 O O . VAL A 1 107 ? -7.081 14.142 -2.664 1.00 94.12 107 VAL A O 1
ATOM 877 N N . ASN A 1 108 ? -7.869 12.287 -3.662 1.00 93.00 108 ASN A N 1
ATOM 878 C CA . ASN A 1 108 ? -7.528 12.723 -5.018 1.00 93.00 108 ASN A CA 1
ATOM 879 C C . ASN A 1 108 ? -8.568 13.714 -5.577 1.00 93.00 108 ASN A C 1
ATOM 881 O O . ASN A 1 108 ? -9.620 13.936 -4.980 1.00 93.00 108 ASN A O 1
ATOM 885 N N . ASP A 1 109 ? -8.312 14.258 -6.769 1.00 93.00 109 ASP A N 1
ATOM 886 C CA . ASP A 1 109 ? -9.186 15.245 -7.431 1.00 93.00 109 ASP A CA 1
ATOM 887 C C . ASP A 1 109 ? -10.611 14.732 -7.719 1.00 93.00 109 ASP A C 1
ATOM 889 O O . ASP A 1 109 ? -11.515 15.512 -8.008 1.00 93.00 109 ASP A O 1
ATOM 893 N N . LYS A 1 110 ? -10.828 13.413 -7.639 1.00 92.94 110 LYS A N 1
ATOM 894 C CA . LYS A 1 110 ? -12.137 12.765 -7.802 1.00 92.94 110 LYS A CA 1
ATOM 895 C C . LYS A 1 110 ? -12.869 12.561 -6.473 1.00 92.94 110 LYS A C 1
ATOM 897 O O . LYS A 1 110 ? -13.939 11.959 -6.463 1.00 92.94 110 LYS A O 1
ATOM 902 N N . GLY A 1 111 ? -12.305 13.022 -5.357 1.00 92.38 111 GLY A N 1
ATOM 903 C CA . GLY A 1 111 ? -12.862 12.810 -4.021 1.00 92.38 111 GLY A CA 1
ATOM 904 C C . GLY A 1 111 ? -12.600 11.412 -3.452 1.00 92.38 111 GLY A C 1
ATOM 905 O O . GLY A 1 111 ? -13.194 11.043 -2.442 1.00 92.38 111 GLY A O 1
ATOM 906 N N . GLU A 1 112 ? -11.726 10.614 -4.069 1.00 94.56 112 GLU A N 1
ATOM 907 C CA . GLU A 1 112 ? -11.444 9.246 -3.632 1.00 94.56 112 GLU A CA 1
ATOM 908 C C . GLU A 1 112 ? -10.295 9.234 -2.621 1.00 94.56 112 GLU A C 1
ATOM 910 O O . GLU A 1 112 ? -9.249 9.846 -2.845 1.00 94.56 112 GLU A O 1
ATOM 915 N N . VAL A 1 113 ? -10.452 8.485 -1.527 1.00 96.25 113 VAL A N 1
ATOM 916 C CA . VAL A 1 113 ? -9.365 8.266 -0.566 1.00 96.25 113 VAL A CA 1
ATOM 917 C C . VAL A 1 113 ? -8.322 7.330 -1.179 1.00 96.25 113 VAL A C 1
ATOM 919 O O . VAL A 1 113 ? -8.653 6.254 -1.689 1.00 96.25 113 VAL A O 1
ATOM 922 N N . VAL A 1 114 ? -7.055 7.733 -1.095 1.00 96.31 114 VAL A N 1
ATOM 923 C CA . VAL A 1 114 ? -5.900 7.006 -1.624 1.00 96.31 114 VAL A CA 1
ATOM 924 C C . VAL A 1 114 ? -4.890 6.746 -0.512 1.00 96.31 114 VAL A C 1
ATOM 926 O O . VAL A 1 114 ? -4.548 7.644 0.257 1.00 96.31 114 VAL A O 1
ATOM 929 N N . TYR A 1 115 ? -4.398 5.510 -0.451 1.00 96.00 115 TYR A N 1
ATOM 930 C CA . TYR A 1 115 ? -3.289 5.091 0.402 1.00 96.00 115 TYR A CA 1
ATOM 931 C C . TYR A 1 115 ? -2.076 4.802 -0.485 1.00 96.00 115 TYR A C 1
ATOM 933 O O . TYR A 1 115 ? -2.185 4.073 -1.473 1.00 96.00 115 TYR A O 1
ATOM 941 N N . MET A 1 116 ? -0.918 5.364 -0.138 1.00 95.56 116 MET A N 1
ATOM 942 C CA . MET A 1 116 ? 0.345 5.147 -0.846 1.00 95.56 116 MET A CA 1
ATOM 943 C C . MET A 1 116 ? 1.414 4.640 0.113 1.00 95.56 116 MET A C 1
ATOM 945 O O . MET A 1 116 ? 1.802 5.355 1.030 1.00 95.56 116 MET A O 1
ATOM 949 N N . PHE A 1 117 ? 1.932 3.440 -0.140 1.00 95.56 117 PHE A N 1
ATOM 950 C CA . PHE A 1 117 ? 3.094 2.890 0.556 1.00 95.56 117 PHE A CA 1
ATOM 951 C C . PHE A 1 117 ? 4.314 3.021 -0.355 1.00 95.56 117 PHE A C 1
ATOM 953 O O . PHE A 1 117 ? 4.571 2.169 -1.212 1.00 95.56 117 PHE A O 1
ATOM 960 N N . LYS A 1 118 ? 5.070 4.108 -0.191 1.00 94.88 118 LYS A N 1
ATOM 961 C CA . LYS A 1 118 ? 6.298 4.372 -0.949 1.00 94.88 118 LYS A CA 1
ATOM 962 C C . LYS A 1 118 ? 7.474 3.697 -0.267 1.00 94.88 118 LYS A C 1
ATOM 964 O O . LYS A 1 118 ? 7.753 3.985 0.888 1.00 94.88 118 LYS A O 1
ATOM 969 N N . LYS A 1 119 ? 8.214 2.850 -0.976 1.00 93.88 119 LYS A N 1
ATOM 970 C CA . LYS A 1 119 ? 9.466 2.298 -0.449 1.00 93.88 119 LYS A CA 1
ATOM 971 C C . LYS A 1 119 ? 10.475 3.435 -0.223 1.00 93.88 119 LYS A C 1
ATOM 973 O O . LYS A 1 119 ? 10.724 4.224 -1.131 1.00 93.88 119 LYS A O 1
ATOM 978 N N . ASP A 1 120 ? 11.051 3.501 0.975 1.00 87.06 120 ASP A N 1
ATOM 979 C CA . ASP A 1 120 ? 11.930 4.600 1.421 1.00 87.06 120 ASP A CA 1
ATOM 980 C C . ASP A 1 120 ? 13.233 4.681 0.603 1.00 87.06 120 ASP A C 1
ATOM 982 O O . ASP A 1 120 ? 13.765 5.751 0.323 1.00 87.06 120 ASP A O 1
ATOM 986 N N . ARG A 1 121 ? 13.728 3.529 0.138 1.00 85.94 121 ARG A N 1
ATOM 987 C CA . ARG A 1 121 ? 14.950 3.450 -0.668 1.00 85.94 121 ARG A CA 1
ATOM 988 C C . ARG A 1 121 ? 14.657 3.149 -2.127 1.00 85.94 121 ARG A C 1
ATOM 990 O O . ARG A 1 121 ? 13.855 2.260 -2.436 1.00 85.94 121 ARG A O 1
ATOM 997 N N . THR A 1 122 ? 15.396 3.832 -2.996 1.00 84.00 122 THR A N 1
ATOM 998 C CA . THR A 1 122 ? 15.493 3.483 -4.411 1.00 84.00 122 THR A CA 1
ATOM 999 C C . THR A 1 122 ? 16.199 2.146 -4.583 1.00 84.00 122 THR A C 1
ATOM 1001 O O . THR A 1 122 ? 17.051 1.748 -3.786 1.00 84.00 122 THR A O 1
ATOM 1004 N N . ASP A 1 123 ? 15.845 1.450 -5.652 1.00 83.44 123 ASP A N 1
ATOM 1005 C CA . ASP A 1 123 ? 16.597 0.315 -6.161 1.00 83.44 123 ASP A CA 1
ATOM 1006 C C . ASP A 1 123 ? 16.991 0.647 -7.599 1.00 83.44 123 ASP A C 1
ATOM 1008 O O . ASP A 1 123 ? 16.121 0.894 -8.432 1.00 83.44 123 ASP A O 1
ATOM 1012 N N . ARG A 1 124 ? 18.297 0.765 -7.867 1.00 86.50 124 ARG A N 1
ATOM 1013 C CA . ARG A 1 124 ? 18.842 1.155 -9.185 1.00 86.50 124 ARG A CA 1
ATOM 1014 C C . ARG A 1 124 ? 18.201 2.424 -9.776 1.00 86.50 124 ARG A C 1
ATOM 1016 O O . ARG A 1 124 ? 17.935 2.491 -10.969 1.00 86.50 124 ARG A O 1
ATOM 1023 N N . GLY A 1 125 ? 17.944 3.427 -8.934 1.00 90.44 125 GLY A N 1
ATOM 1024 C CA . GLY A 1 125 ? 17.350 4.698 -9.364 1.00 90.44 125 GLY A CA 1
ATOM 1025 C C . GLY A 1 125 ? 15.829 4.673 -9.541 1.00 90.44 125 GLY A C 1
ATOM 1026 O O . GLY A 1 125 ? 15.276 5.645 -10.041 1.00 90.44 125 GLY A O 1
ATOM 1027 N N . VAL A 1 126 ? 15.141 3.616 -9.102 1.00 92.38 126 VAL A N 1
ATOM 1028 C CA . VAL A 1 126 ? 13.678 3.499 -9.185 1.00 92.38 126 VAL A CA 1
ATOM 1029 C C . VAL A 1 126 ? 13.068 3.414 -7.785 1.00 92.38 126 VAL A C 1
ATOM 1031 O O . VAL A 1 126 ? 13.519 2.631 -6.945 1.00 92.38 126 VAL A O 1
ATOM 1034 N N . PHE A 1 127 ? 12.027 4.206 -7.525 1.00 91.50 127 PHE A N 1
ATOM 1035 C CA . PHE A 1 127 ? 11.145 4.035 -6.371 1.00 91.50 127 PHE A CA 1
ATOM 1036 C C . PHE A 1 127 ? 9.978 3.121 -6.742 1.00 91.50 127 PHE A C 1
ATOM 1038 O O . PHE A 1 127 ? 9.392 3.257 -7.814 1.00 91.50 127 PHE A O 1
ATOM 1045 N N . VAL A 1 128 ? 9.604 2.233 -5.823 1.00 95.19 128 VAL A N 1
ATOM 1046 C CA . VAL A 1 128 ? 8.372 1.445 -5.933 1.00 95.19 128 VAL A CA 1
ATOM 1047 C C . VAL A 1 128 ? 7.353 2.004 -4.956 1.00 95.19 128 VAL A C 1
ATOM 1049 O O . VAL A 1 128 ? 7.668 2.203 -3.777 1.00 95.19 128 VAL A O 1
ATOM 1052 N N . VAL A 1 129 ? 6.137 2.239 -5.439 1.00 96.25 129 VAL A N 1
ATOM 1053 C CA . VAL A 1 129 ? 5.023 2.720 -4.624 1.00 96.25 129 VAL A CA 1
ATOM 1054 C C . VAL A 1 129 ? 3.818 1.821 -4.821 1.00 96.25 129 VAL A C 1
ATOM 1056 O O . VAL A 1 129 ? 3.334 1.689 -5.940 1.00 96.25 129 VAL A O 1
ATOM 1059 N N . PHE A 1 130 ? 3.313 1.232 -3.739 1.00 96.75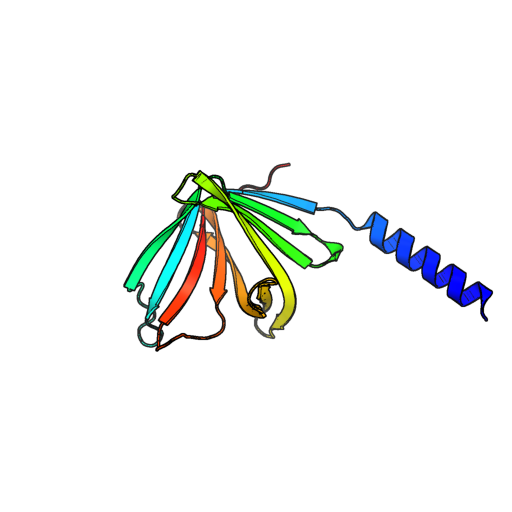 130 PHE A N 1
ATOM 1060 C CA . PHE A 1 130 ? 2.010 0.577 -3.777 1.00 96.75 130 PHE A CA 1
ATOM 1061 C C . PHE A 1 130 ? 0.920 1.620 -3.581 1.00 96.75 130 PHE A C 1
ATOM 1063 O O . PHE A 1 130 ? 0.937 2.348 -2.588 1.00 96.75 130 PHE A O 1
ATOM 1070 N N . VAL A 1 131 ? -0.010 1.698 -4.526 1.00 97.38 131 VAL A N 1
ATOM 1071 C CA . VAL A 1 131 ? -1.112 2.659 -4.523 1.00 97.38 131 VAL A CA 1
ATOM 1072 C C . VAL A 1 131 ? -2.426 1.901 -4.442 1.00 97.38 131 VAL A C 1
ATOM 1074 O O . VAL A 1 131 ? -2.699 1.031 -5.266 1.00 97.38 131 VAL A O 1
ATOM 1077 N N . ILE A 1 132 ? -3.240 2.244 -3.448 1.00 97.31 132 ILE A N 1
ATOM 1078 C CA . ILE A 1 132 ? -4.569 1.680 -3.224 1.00 97.31 132 ILE A CA 1
ATOM 1079 C C . ILE A 1 132 ? -5.563 2.837 -3.297 1.00 97.31 132 ILE A C 1
ATOM 1081 O O . ILE A 1 132 ? -5.512 3.752 -2.475 1.00 97.31 132 ILE A O 1
ATOM 1085 N N . GLN A 1 133 ? -6.430 2.827 -4.306 1.00 95.62 133 GLN A N 1
ATOM 1086 C CA . GLN A 1 133 ? -7.390 3.903 -4.576 1.00 95.62 133 GLN A CA 1
ATOM 1087 C C . GLN A 1 133 ? -8.810 3.488 -4.191 1.00 95.62 133 GLN A C 1
ATOM 1089 O O . GLN A 1 133 ? -9.085 2.299 -4.034 1.00 95.62 133 GLN A O 1
ATOM 1094 N N . LYS A 1 134 ? -9.724 4.465 -4.100 1.00 96.00 134 LYS A N 1
ATOM 1095 C CA . LYS A 1 134 ? -11.142 4.241 -3.763 1.00 96.00 134 LYS A CA 1
ATOM 1096 C C . LYS A 1 134 ? -11.303 3.487 -2.442 1.00 96.00 134 LYS A C 1
ATOM 1098 O O . LYS A 1 134 ? -12.108 2.564 -2.338 1.00 96.00 134 LYS A O 1
ATOM 1103 N N . VAL A 1 135 ? -10.493 3.858 -1.453 1.00 96.31 135 VAL A N 1
ATOM 1104 C CA . VAL A 1 135 ? -10.518 3.235 -0.131 1.00 96.31 135 VAL A CA 1
ATOM 1105 C C . VAL A 1 135 ? -11.760 3.702 0.626 1.00 96.31 135 VAL A C 1
ATOM 1107 O O . VAL A 1 135 ? -11.986 4.902 0.769 1.00 96.31 135 VAL A O 1
ATOM 1110 N N . VAL A 1 136 ? -12.550 2.758 1.130 1.00 95.88 136 VAL A N 1
ATOM 1111 C CA . VAL A 1 136 ? -13.766 3.021 1.914 1.00 95.88 136 VAL A CA 1
ATOM 1112 C C . VAL A 1 136 ? -13.660 2.301 3.255 1.00 95.88 136 VAL A C 1
ATOM 1114 O O . VAL A 1 136 ? -13.268 1.136 3.290 1.00 95.88 136 VAL A O 1
ATOM 1117 N N . GLU A 1 137 ? -13.969 2.989 4.355 1.00 91.75 137 GLU A N 1
ATOM 1118 C CA . GLU A 1 137 ? -14.039 2.398 5.700 1.00 91.75 137 GLU A CA 1
ATOM 1119 C C . GLU A 1 137 ? -15.339 1.597 5.820 1.00 91.75 137 GLU A C 1
ATOM 1121 O O . GLU A 1 137 ? -16.417 2.119 5.536 1.00 91.75 137 GLU A O 1
ATOM 1126 N N . ASN A 1 138 ? -15.240 0.325 6.203 1.00 81.38 138 ASN A N 1
ATOM 1127 C CA . ASN A 1 138 ? -16.412 -0.452 6.578 1.00 81.38 138 ASN A CA 1
ATOM 1128 C C . ASN A 1 138 ? -16.789 -0.049 8.006 1.00 81.38 138 ASN A C 1
ATOM 1130 O O . ASN A 1 138 ? -16.039 -0.343 8.935 1.00 81.38 138 ASN A O 1
ATOM 1134 N N . SER A 1 139 ? -17.924 0.635 8.145 1.00 56.66 139 SER A N 1
ATOM 1135 C CA . SER A 1 139 ? -18.597 0.882 9.425 1.00 56.66 139 SER A CA 1
ATOM 1136 C C . SER A 1 139 ? -19.157 -0.398 10.029 1.00 56.66 139 SER A C 1
ATOM 1138 O O . SER A 1 139 ? -19.720 -1.187 9.230 1.00 56.66 139 SER A O 1
#

Secondary structure (DSSP, 8-state):
-HHHHHHHHHHHHHHHHTT--EEEEEEEEEEEEEEETTT--EEEEEEEEEEEEEEEETTTTEEEEEEE-TTS-EEEEEEEEEEE-TTS-EEEEETTT--EEEEEEEE-TTS-EEEEEEESS-BTTEEEEEEE-S-EE--

Radius of gyration: 17.94 Å; chains: 1; bounding box: 37×33×61 Å

Foldseek 3Di:
DVVVVVVVVVVVVVVLVVQFDKWKKWFQFKKKFKAQQPVRDGPDIDTAFGGWMWIQGRSQRWIKIWGQGPVRDIDIWTWGWDDADPVRWTWTATVPPRWIWTWDWDQDPVRKIKIKTWGPDDDPRIIIIMITINMDIDD

Sequence (139 aa):
MKRLLFLIFILTSILAYGQDDEKVFRAPSMEALFIDSVSNKVMTSVPWGKTVIIVYKNYFKSYQVLYTDVDGALGFINFDYLQDLQDGNIVYTERKSGKKYILSKYVNDKGEVVYMFKKDRTDRGVFVVFVIQKVVENS